Protein AF-A0A412B176-F1 (afdb_monomer)

Solvent-accessible s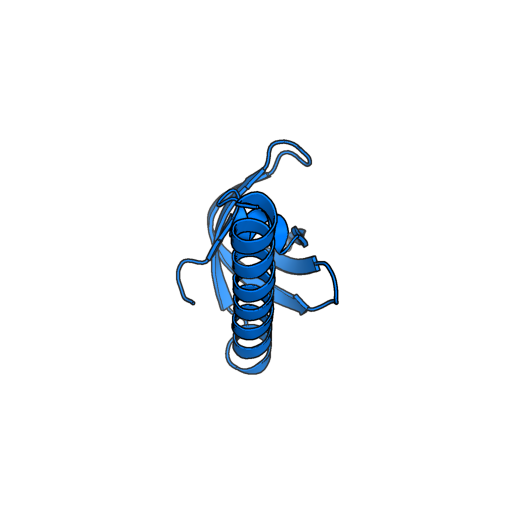urface area (backbone atoms only — not comparable to full-atom values): 5070 Å² total; per-residue (Å²): 136,62,67,67,57,54,55,48,52,52,52,56,47,50,50,49,53,52,48,52,54,53,50,35,50,73,75,55,33,67,39,34,29,35,33,61,39,78,82,70,78,41,80,40,76,75,40,63,31,33,47,76,44,82,56,99,67,35,36,28,35,34,36,55,85,80,81,52,79,44,77,46,80,42,49,58,64,39,44,75,72,60,38,29,44,69,74,76,119

Secondary structure (DSSP, 8-state):
--HHHHHHHHHHHHHHHHHHHHHHHHH--EEEEEEEEETTEEEEEEEEEEEEEE-SSEEEEEE-TTSS-EEEEEEHHHHHTTSEEETT-

Mean predicted aligned error: 5.35 Å

pLDDT: mean 89.29, std 10.83, range [51.75, 97.88]

Radius of gyration: 13.68 Å; Cα contacts (8 Å, |Δi|>4): 137; chains: 1; bounding box: 24×22×48 Å

Structure (mmCIF, N/CA/C/O backbone):
data_AF-A0A412B176-F1
#
_entry.id   AF-A0A412B176-F1
#
loop_
_atom_site.group_PDB
_atom_site.id
_atom_site.type_symbol
_atom_site.label_atom_id
_atom_site.label_alt_id
_atom_site.label_comp_id
_atom_site.label_asym_id
_atom_site.label_entity_id
_atom_site.label_seq_id
_atom_site.pdbx_PDB_ins_code
_atom_site.Cartn_x
_atom_site.Cartn_y
_atom_site.Cartn_z
_atom_site.occupancy
_atom_site.B_iso_or_equiv
_atom_site.auth_seq_id
_atom_site.auth_comp_id
_atom_site.auth_asym_id
_atom_site.auth_atom_id
_atom_site.pdbx_PDB_model_num
ATOM 1 N N . MET A 1 1 ? 8.637 6.647 -32.673 1.00 51.75 1 MET A N 1
ATOM 2 C CA . MET A 1 1 ? 9.351 5.577 -31.932 1.00 51.75 1 MET A CA 1
ATOM 3 C C . MET A 1 1 ? 9.742 6.015 -30.509 1.00 51.75 1 MET A C 1
ATOM 5 O O . MET A 1 1 ? 10.763 5.580 -30.003 1.00 51.75 1 MET A O 1
ATOM 9 N N . ILE A 1 2 ? 8.938 6.861 -29.851 1.00 55.97 2 ILE A N 1
ATOM 10 C CA . ILE A 1 2 ? 9.209 7.408 -28.501 1.00 55.97 2 ILE A CA 1
ATOM 11 C C . ILE A 1 2 ? 8.290 6.769 -27.448 1.00 55.97 2 ILE A C 1
ATOM 13 O O . ILE A 1 2 ? 8.668 6.626 -26.292 1.00 55.97 2 ILE A O 1
ATOM 17 N N . GLU A 1 3 ? 7.118 6.297 -27.878 1.00 57.22 3 GLU A N 1
ATOM 18 C CA . GLU A 1 3 ? 6.122 5.625 -27.036 1.00 57.22 3 GLU A CA 1
ATOM 19 C C . GLU A 1 3 ? 6.653 4.306 -26.456 1.00 57.22 3 GLU A C 1
ATOM 21 O O . GLU A 1 3 ? 6.383 3.972 -25.309 1.00 57.22 3 GLU A O 1
ATOM 26 N N . SER A 1 4 ? 7.477 3.578 -27.214 1.00 57.75 4 SER A N 1
ATOM 27 C CA . SER A 1 4 ? 8.041 2.293 -26.782 1.00 57.75 4 SER A CA 1
ATOM 28 C C . SER A 1 4 ? 9.071 2.422 -25.656 1.00 57.75 4 SER A C 1
ATOM 30 O O . SER A 1 4 ? 9.211 1.491 -24.872 1.00 57.75 4 SER A O 1
ATOM 32 N N . VAL A 1 5 ? 9.770 3.558 -25.559 1.00 61.19 5 VAL A N 1
ATOM 33 C CA . VAL A 1 5 ? 10.768 3.799 -24.501 1.00 61.19 5 VAL A CA 1
ATOM 34 C C . VAL A 1 5 ? 10.079 4.189 -23.191 1.00 61.19 5 VAL A C 1
ATOM 36 O O . VAL A 1 5 ? 10.456 3.667 -22.147 1.00 61.19 5 VAL A O 1
ATOM 39 N N . GLY A 1 6 ? 9.027 5.019 -23.255 1.00 63.91 6 GLY A N 1
ATOM 40 C CA . GLY A 1 6 ? 8.202 5.357 -22.086 1.00 63.91 6 GLY A CA 1
ATOM 41 C C . GLY A 1 6 ? 7.4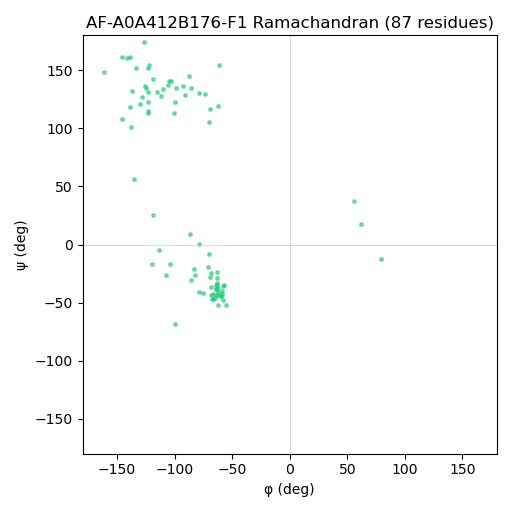65 4.142 -21.512 1.00 63.91 6 GLY A C 1
ATOM 42 O O . GLY A 1 6 ? 7.515 3.885 -20.318 1.00 63.91 6 GLY A O 1
ATOM 43 N N . MET A 1 7 ? 6.886 3.292 -22.367 1.00 63.59 7 MET A N 1
ATOM 44 C CA . MET A 1 7 ? 6.244 2.058 -21.892 1.00 63.59 7 MET A CA 1
ATOM 45 C C . MET A 1 7 ? 7.231 1.084 -21.233 1.00 63.59 7 MET A C 1
ATOM 47 O O . MET A 1 7 ? 6.859 0.362 -20.311 1.00 63.59 7 MET A O 1
ATOM 51 N N . MET A 1 8 ? 8.487 1.041 -21.693 1.00 66.81 8 MET A N 1
ATOM 52 C CA . MET A 1 8 ? 9.519 0.226 -21.052 1.00 66.81 8 MET A CA 1
ATOM 53 C C . MET A 1 8 ? 9.855 0.761 -19.658 1.00 66.81 8 MET A C 1
ATOM 55 O O . MET A 1 8 ? 9.875 -0.038 -18.724 1.00 66.81 8 MET A O 1
ATOM 59 N N . SER A 1 9 ? 10.062 2.076 -19.493 1.00 76.69 9 SER A N 1
ATOM 60 C CA . SER A 1 9 ? 10.337 2.662 -18.171 1.00 76.69 9 SER A CA 1
ATOM 61 C C . SER A 1 9 ? 9.210 2.392 -17.181 1.00 76.69 9 SER A C 1
ATOM 63 O O . SER A 1 9 ? 9.489 1.947 -16.072 1.00 76.69 9 SER A O 1
ATOM 65 N N . ASP A 1 10 ? 7.955 2.525 -17.609 1.00 80.56 10 ASP A N 1
ATOM 66 C CA . ASP A 1 10 ? 6.794 2.318 -16.739 1.00 80.56 10 ASP A CA 1
ATOM 67 C C . ASP A 1 10 ? 6.695 0.864 -16.249 1.00 80.56 10 ASP A C 1
ATOM 69 O O . ASP A 1 10 ? 6.362 0.603 -15.092 1.00 80.56 10 ASP A O 1
ATOM 73 N N . ILE A 1 11 ? 7.025 -0.109 -17.109 1.00 83.25 11 ILE A N 1
ATOM 74 C CA . ILE A 1 11 ? 7.062 -1.530 -16.733 1.00 83.25 11 ILE A CA 1
ATOM 75 C C . ILE A 1 11 ? 8.162 -1.783 -15.695 1.00 83.25 11 ILE A C 1
ATOM 77 O O . ILE A 1 11 ? 7.903 -2.456 -14.693 1.00 83.25 11 ILE A O 1
ATOM 81 N N . TYR A 1 12 ? 9.362 -1.234 -15.911 1.00 84.06 12 TYR A N 1
ATOM 82 C CA . TYR A 1 12 ? 10.476 -1.371 -14.969 1.00 84.06 12 TYR A CA 1
ATOM 83 C C . TYR A 1 12 ? 10.179 -0.698 -13.622 1.00 84.06 12 TYR A C 1
ATOM 85 O O . TYR A 1 12 ? 10.533 -1.238 -12.573 1.00 84.06 12 TYR A O 1
ATOM 93 N N . GLU A 1 13 ? 9.520 0.459 -13.615 1.00 89.19 13 GLU A N 1
ATOM 94 C CA . GLU A 1 13 ? 9.113 1.143 -12.384 1.00 89.19 13 GLU A CA 1
ATOM 95 C C . GLU A 1 13 ? 8.026 0.368 -11.639 1.00 89.19 13 GLU A C 1
ATOM 97 O O . GLU A 1 13 ? 8.135 0.153 -10.430 1.00 89.19 13 GLU A O 1
ATOM 102 N N . LEU A 1 14 ? 7.022 -0.149 -12.351 1.00 93.00 14 LEU A N 1
ATOM 103 C CA . LEU A 1 14 ? 5.971 -0.964 -11.746 1.00 93.00 14 LEU A CA 1
ATOM 104 C C . LEU A 1 14 ? 6.531 -2.249 -11.118 1.00 93.00 14 LEU A C 1
ATOM 106 O O . LEU A 1 14 ? 6.064 -2.685 -10.061 1.00 93.00 14 LEU A O 1
ATOM 110 N N . GLU A 1 15 ? 7.530 -2.868 -11.749 1.00 92.62 15 GLU A N 1
ATOM 111 C CA . GLU A 1 15 ? 8.216 -4.041 -11.205 1.00 92.62 15 GLU A CA 1
ATOM 112 C C . GLU A 1 15 ? 9.012 -3.700 -9.938 1.00 92.62 15 GLU A C 1
ATOM 114 O O . GLU A 1 15 ? 8.896 -4.415 -8.940 1.00 92.62 15 GLU A O 1
ATOM 119 N N . GLN A 1 16 ? 9.717 -2.565 -9.918 1.00 93.38 16 GLN A N 1
ATOM 120 C CA . GLN A 1 16 ? 10.400 -2.076 -8.716 1.00 93.38 16 GLN A CA 1
ATOM 121 C C . GLN A 1 16 ? 9.424 -1.774 -7.574 1.00 93.38 16 GLN A C 1
ATOM 123 O O . GLN A 1 16 ? 9.676 -2.167 -6.436 1.00 93.38 16 GLN A O 1
ATOM 128 N N . ILE A 1 17 ? 8.288 -1.132 -7.864 1.00 95.12 17 ILE A N 1
ATOM 129 C CA . ILE A 1 17 ? 7.232 -0.867 -6.876 1.00 95.12 17 ILE A CA 1
ATOM 130 C C . ILE A 1 17 ? 6.738 -2.188 -6.269 1.00 95.12 17 ILE A C 1
ATOM 132 O O . ILE A 1 17 ? 6.669 -2.330 -5.045 1.00 95.12 17 ILE A O 1
ATOM 136 N N . ARG A 1 18 ? 6.439 -3.188 -7.110 1.00 95.94 18 ARG A N 1
ATOM 137 C CA . ARG A 1 18 ? 6.023 -4.523 -6.650 1.00 95.94 18 ARG A CA 1
ATOM 138 C C . ARG A 1 18 ? 7.083 -5.183 -5.781 1.00 95.94 18 ARG A C 1
ATOM 140 O O . ARG A 1 18 ? 6.732 -5.770 -4.755 1.00 95.94 18 ARG A O 1
ATOM 147 N N . GLN A 1 19 ? 8.348 -5.108 -6.187 1.00 95.38 19 GLN A N 1
ATOM 148 C CA . GLN A 1 19 ? 9.456 -5.696 -5.446 1.00 95.38 19 GLN A CA 1
ATOM 149 C C . GLN A 1 19 ? 9.585 -5.055 -4.066 1.00 95.38 19 GLN A C 1
ATOM 151 O O . GLN A 1 19 ? 9.532 -5.779 -3.074 1.00 95.38 19 GLN A O 1
ATOM 156 N N . ARG A 1 20 ? 9.644 -3.720 -3.992 1.00 95.44 20 ARG A N 1
ATOM 157 C CA . ARG A 1 20 ? 9.743 -2.984 -2.725 1.00 95.44 20 ARG A CA 1
ATOM 158 C C . ARG A 1 20 ? 8.601 -3.352 -1.781 1.00 95.44 20 ARG A C 1
ATOM 160 O O . ARG A 1 20 ? 8.850 -3.790 -0.662 1.00 95.44 20 ARG A O 1
ATOM 167 N N . ILE A 1 21 ? 7.349 -3.283 -2.245 1.00 96.62 21 ILE A N 1
ATOM 168 C CA . ILE A 1 21 ? 6.174 -3.653 -1.432 1.00 96.62 21 ILE A CA 1
ATOM 169 C C . ILE A 1 21 ? 6.261 -5.111 -0.959 1.00 96.62 21 ILE A C 1
ATOM 171 O O . ILE A 1 21 ? 5.940 -5.413 0.190 1.00 96.62 21 ILE A O 1
ATOM 175 N N . SER A 1 22 ? 6.722 -6.022 -1.821 1.00 96.88 22 SER A N 1
ATOM 176 C CA . SER A 1 22 ? 6.892 -7.437 -1.470 1.00 96.88 22 SER A CA 1
ATOM 177 C C . SER A 1 22 ? 8.005 -7.666 -0.446 1.00 96.88 22 SER A C 1
ATOM 179 O O . SER A 1 22 ? 7.897 -8.567 0.383 1.00 96.88 22 SER A O 1
ATOM 181 N N . GLU A 1 23 ? 9.095 -6.906 -0.514 1.00 96.62 23 GLU A N 1
ATOM 182 C CA . GLU A 1 23 ? 10.183 -6.946 0.465 1.00 96.62 23 GLU A CA 1
ATOM 183 C C . GLU A 1 23 ? 9.708 -6.407 1.812 1.00 96.62 23 GLU A C 1
ATOM 185 O O . GLU A 1 23 ? 9.874 -7.085 2.825 1.00 96.62 23 GLU A O 1
ATOM 190 N N . ARG A 1 24 ? 9.024 -5.257 1.811 1.00 96.38 24 ARG A N 1
ATOM 191 C CA . ARG A 1 24 ? 8.456 -4.649 3.018 1.00 96.38 24 ARG A CA 1
ATOM 192 C C . ARG A 1 24 ? 7.447 -5.567 3.700 1.00 96.38 24 ARG A C 1
ATOM 194 O O . ARG A 1 24 ? 7.545 -5.787 4.898 1.00 96.38 24 ARG A O 1
ATOM 201 N N . TYR A 1 25 ? 6.551 -6.196 2.939 1.00 96.94 25 TYR A N 1
ATOM 202 C CA . TYR A 1 25 ? 5.601 -7.179 3.470 1.00 96.94 25 TYR A CA 1
ATOM 203 C C . TYR A 1 25 ? 6.276 -8.356 4.195 1.00 96.94 25 TYR A C 1
ATOM 205 O O . TYR A 1 25 ? 5.736 -8.866 5.173 1.00 96.94 25 TYR A O 1
ATOM 213 N N . ARG A 1 26 ? 7.451 -8.800 3.724 1.00 96.56 26 ARG A N 1
ATOM 214 C CA . ARG A 1 26 ? 8.182 -9.933 4.317 1.00 96.56 26 ARG A CA 1
ATOM 215 C C . ARG A 1 26 ? 9.023 -9.553 5.536 1.00 96.56 26 ARG A C 1
ATOM 217 O O . ARG A 1 26 ? 9.302 -10.437 6.340 1.00 96.56 26 ARG A O 1
ATOM 224 N N . SER A 1 27 ? 9.468 -8.301 5.639 1.00 95.56 27 SER A N 1
ATOM 225 C CA . SER A 1 27 ? 10.358 -7.835 6.708 1.00 95.56 27 SER A CA 1
ATOM 226 C C . SER A 1 27 ? 9.600 -7.107 7.819 1.00 95.56 27 SER A C 1
ATOM 228 O O . SER A 1 27 ? 9.491 -7.623 8.927 1.00 95.56 27 SER A O 1
ATOM 230 N N . ASP A 1 28 ? 9.056 -5.933 7.514 1.00 95.50 28 ASP A N 1
ATOM 231 C CA . ASP A 1 28 ? 8.230 -5.117 8.400 1.00 95.50 28 ASP A CA 1
ATOM 232 C C . ASP A 1 28 ? 7.049 -4.551 7.599 1.00 95.50 28 ASP A C 1
ATOM 234 O O . ASP A 1 28 ? 7.215 -3.578 6.860 1.00 95.50 28 ASP A O 1
ATOM 238 N N . PRO A 1 29 ? 5.842 -5.128 7.720 1.00 95.69 29 PRO A N 1
ATOM 239 C CA . PRO A 1 29 ? 4.708 -4.736 6.893 1.00 95.69 29 PRO A CA 1
ATOM 240 C C . PRO A 1 29 ? 4.164 -3.341 7.227 1.00 95.69 29 PRO A C 1
ATOM 242 O O . PRO A 1 29 ? 3.290 -2.858 6.507 1.00 95.69 29 PRO A O 1
ATOM 245 N N . ASN A 1 30 ? 4.629 -2.699 8.301 1.00 95.50 30 ASN A N 1
ATOM 246 C CA . ASN A 1 30 ? 4.141 -1.392 8.719 1.00 95.50 30 ASN A CA 1
ATOM 247 C C . ASN A 1 30 ? 4.749 -0.280 7.866 1.00 95.50 30 ASN A C 1
ATOM 249 O O . ASN A 1 30 ? 5.966 -0.211 7.695 1.00 95.50 30 ASN A O 1
ATOM 253 N N . ILE A 1 31 ? 3.898 0.606 7.360 1.00 94.88 31 ILE A N 1
ATOM 254 C CA . ILE A 1 31 ? 4.268 1.770 6.551 1.00 94.88 31 ILE A CA 1
ATOM 255 C C . ILE A 1 31 ? 3.326 2.936 6.845 1.00 94.88 31 ILE A C 1
ATOM 257 O O . ILE A 1 31 ? 2.205 2.747 7.318 1.00 94.88 31 ILE A O 1
ATOM 261 N N . ARG A 1 32 ? 3.742 4.150 6.504 1.00 95.44 32 ARG A N 1
ATOM 262 C CA . ARG A 1 32 ? 2.869 5.316 6.391 1.00 95.44 32 ARG A CA 1
ATOM 263 C C . ARG A 1 32 ? 2.589 5.596 4.928 1.00 95.44 32 ARG A C 1
ATOM 265 O O . ARG A 1 32 ? 3.483 5.490 4.088 1.00 95.44 32 ARG A O 1
ATOM 272 N N . ILE A 1 33 ? 1.350 5.969 4.633 1.00 94.75 33 ILE A N 1
ATOM 273 C CA . ILE A 1 33 ? 0.930 6.236 3.260 1.00 94.75 33 ILE A CA 1
ATOM 274 C C . ILE A 1 33 ? 0.134 7.529 3.131 1.00 94.75 33 ILE A C 1
ATOM 276 O O . ILE A 1 33 ? -0.591 7.933 4.049 1.00 94.75 33 ILE A O 1
ATOM 280 N N . ASN A 1 34 ? 0.229 8.129 1.948 1.00 95.50 34 ASN A N 1
ATOM 281 C CA . ASN A 1 34 ? -0.765 9.058 1.430 1.00 95.50 34 ASN A CA 1
ATOM 282 C C . ASN A 1 34 ? -1.580 8.350 0.348 1.00 95.50 34 ASN A C 1
ATOM 284 O O . ASN A 1 34 ? -1.034 7.590 -0.446 1.00 95.50 34 ASN A O 1
ATOM 288 N N . VAL A 1 35 ? -2.884 8.604 0.310 1.00 94.50 35 VAL A N 1
ATOM 289 C CA . VAL A 1 35 ? -3.786 8.109 -0.734 1.00 94.50 35 VAL A CA 1
ATOM 290 C C . VAL A 1 35 ? -4.712 9.243 -1.138 1.00 94.50 35 VAL A C 1
ATOM 292 O O . VAL A 1 35 ? -5.300 9.895 -0.274 1.00 94.50 35 VAL A O 1
ATOM 295 N N . SER A 1 36 ? -4.868 9.465 -2.439 1.00 95.06 36 SER A N 1
ATOM 296 C CA . SER A 1 36 ? -5.768 10.467 -3.009 1.00 95.06 36 SER A CA 1
ATOM 297 C C . SER A 1 36 ? -6.556 9.890 -4.187 1.00 95.06 36 SER A C 1
ATOM 299 O O . SER A 1 36 ? -6.555 10.419 -5.297 1.00 95.06 36 SER A O 1
ATOM 301 N N . LEU A 1 37 ? -7.269 8.791 -3.936 1.00 93.19 37 LEU A N 1
ATOM 302 C CA . LEU A 1 37 ? -8.060 8.108 -4.954 1.00 93.19 37 LEU A CA 1
ATOM 303 C C . LEU A 1 37 ? -9.449 8.728 -5.085 1.00 93.19 37 LEU A C 1
ATOM 305 O O . LEU A 1 37 ? -10.162 8.957 -4.103 1.00 93.19 37 LEU A O 1
ATOM 309 N N . ARG A 1 38 ? -9.870 8.943 -6.333 1.00 88.00 38 ARG A N 1
ATOM 310 C CA . ARG A 1 38 ? -11.223 9.426 -6.647 1.00 88.00 38 ARG A CA 1
ATOM 311 C C . ARG A 1 38 ? -12.241 8.288 -6.753 1.00 88.00 38 ARG A C 1
ATOM 313 O O . ARG A 1 38 ? -13.414 8.514 -6.458 1.00 88.00 38 ARG A O 1
ATOM 320 N N . GLN A 1 39 ? -11.821 7.092 -7.177 1.00 83.44 39 GLN A N 1
ATOM 321 C CA . GLN A 1 39 ? -12.676 5.911 -7.359 1.00 83.44 39 GLN A CA 1
ATOM 322 C C . GLN A 1 39 ? -11.906 4.615 -7.026 1.00 83.44 39 GLN A C 1
ATOM 324 O O . GLN A 1 39 ? -11.057 4.212 -7.814 1.00 83.44 39 GLN A O 1
ATOM 329 N N . PRO A 1 40 ? -12.201 3.937 -5.900 1.00 83.44 40 PRO A N 1
ATOM 330 C CA . PRO A 1 40 ? -13.096 4.376 -4.827 1.00 83.44 40 PRO A CA 1
ATOM 331 C C . PRO A 1 40 ? -12.593 5.672 -4.173 1.00 83.44 40 PRO A C 1
ATOM 333 O O . PRO A 1 40 ? -11.402 5.965 -4.202 1.00 83.44 40 PRO A O 1
ATOM 336 N N . LYS A 1 41 ? -13.500 6.461 -3.583 1.00 89.81 41 LYS A N 1
ATOM 337 C CA . LYS A 1 41 ? -13.113 7.685 -2.871 1.00 89.81 41 LYS A CA 1
ATOM 338 C C . LYS A 1 41 ? -12.375 7.306 -1.588 1.00 89.81 41 LYS A C 1
ATOM 340 O O . LYS A 1 41 ? -13.006 6.867 -0.627 1.00 89.81 41 LYS A O 1
ATOM 345 N N . LEU A 1 42 ? -11.059 7.486 -1.580 1.00 91.25 42 LEU A N 1
ATOM 346 C CA . LEU A 1 42 ? -10.199 7.193 -0.440 1.00 91.25 42 LEU A CA 1
ATOM 347 C C . LEU A 1 42 ? -9.160 8.301 -0.306 1.00 91.25 42 LEU A C 1
ATOM 349 O O . LEU A 1 42 ? -8.356 8.521 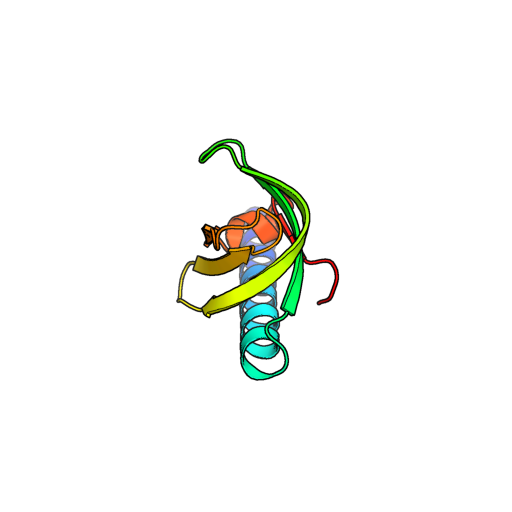-1.207 1.00 91.25 42 LEU A O 1
ATOM 353 N N . HIS A 1 43 ? -9.198 8.986 0.834 1.00 92.88 43 HIS A N 1
ATOM 354 C CA . HIS A 1 43 ? -8.224 10.005 1.185 1.00 92.88 43 HIS A CA 1
ATOM 355 C C . HIS A 1 43 ? -7.582 9.641 2.512 1.00 92.88 43 HIS A C 1
ATOM 357 O O . HIS A 1 43 ? -8.251 9.655 3.545 1.00 92.88 43 HIS A O 1
ATOM 363 N N . LEU A 1 44 ? -6.295 9.322 2.462 1.00 91.94 44 LEU A N 1
ATOM 364 C CA . LEU A 1 44 ? -5.462 9.061 3.626 1.00 91.94 44 LEU A CA 1
ATOM 365 C C . LEU A 1 44 ? -4.295 10.037 3.563 1.00 91.94 44 LEU A C 1
ATOM 367 O O . LEU A 1 44 ? -3.676 10.195 2.515 1.00 91.94 44 LEU A O 1
ATOM 371 N N . ASN A 1 45 ? -4.009 10.716 4.667 1.00 94.44 45 ASN A N 1
ATOM 372 C CA . ASN A 1 45 ? -2.852 11.591 4.760 1.00 94.44 45 ASN A CA 1
ATOM 373 C C . ASN A 1 45 ? -1.996 11.146 5.933 1.00 94.44 45 ASN A C 1
ATOM 375 O O . ASN A 1 45 ? -2.426 11.227 7.084 1.00 94.44 45 ASN A O 1
ATOM 379 N N . ASN A 1 46 ? -0.792 10.682 5.614 1.00 94.19 46 ASN A N 1
ATOM 380 C CA . ASN A 1 46 ? 0.222 10.316 6.581 1.00 94.19 46 ASN A CA 1
ATOM 381 C C . ASN A 1 46 ? -0.262 9.265 7.600 1.00 94.19 46 ASN A C 1
ATOM 383 O O . ASN A 1 46 ? 0.055 9.338 8.792 1.00 94.19 46 ASN A O 1
ATOM 387 N N . VAL A 1 47 ? -1.070 8.312 7.123 1.00 93.00 47 VAL A N 1
ATOM 388 C CA . VAL A 1 47 ? -1.754 7.317 7.959 1.00 93.00 47 VAL A CA 1
ATOM 389 C C . VAL A 1 47 ? -0.872 6.076 8.104 1.00 93.00 47 VAL A C 1
ATOM 391 O O . VAL A 1 47 ? -0.424 5.548 7.083 1.00 93.00 47 VAL A O 1
ATOM 394 N N . PRO A 1 48 ? -0.618 5.590 9.336 1.00 94.12 48 PRO A N 1
ATOM 395 C CA . PRO A 1 48 ? 0.073 4.327 9.551 1.00 94.12 48 PRO A CA 1
ATOM 396 C C . PRO A 1 48 ? -0.849 3.147 9.223 1.00 94.12 48 PRO A C 1
ATOM 398 O O . PRO A 1 48 ? -1.972 3.056 9.723 1.00 94.12 48 PRO A O 1
ATOM 401 N N . VAL A 1 49 ? -0.356 2.228 8.400 1.00 94.94 49 VAL A N 1
ATOM 402 C CA . VAL A 1 49 ? -1.066 1.023 7.962 1.00 94.94 49 VAL A CA 1
ATOM 403 C C . VAL A 1 49 ? -0.121 -0.175 7.948 1.00 94.94 49 VAL A C 1
ATOM 405 O O . VAL A 1 49 ? 1.099 -0.018 7.897 1.00 94.94 49 VAL A O 1
ATOM 408 N N . ALA A 1 50 ? -0.682 -1.381 7.944 1.00 96.00 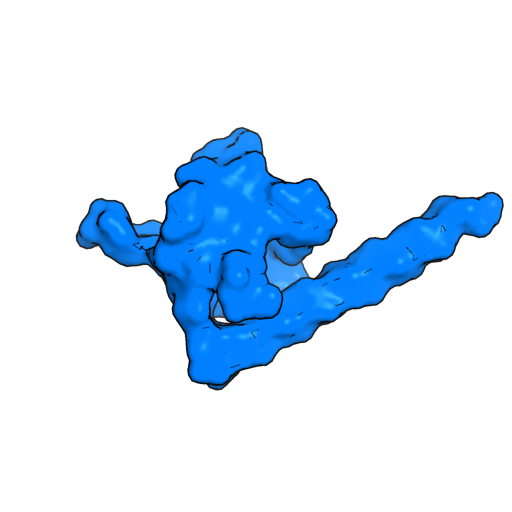50 ALA A N 1
ATOM 409 C CA . ALA A 1 50 ? 0.075 -2.608 7.720 1.00 96.00 50 ALA A CA 1
ATOM 410 C C . ALA A 1 50 ? -0.278 -3.212 6.358 1.00 96.00 50 ALA A C 1
ATOM 412 O O . ALA A 1 50 ? -1.458 -3.354 6.035 1.00 96.00 50 ALA A O 1
ATOM 413 N N . ILE A 1 51 ? 0.722 -3.613 5.572 1.00 97.06 51 ILE A N 1
ATOM 414 C CA . ILE A 1 51 ? 0.513 -4.438 4.378 1.00 97.06 51 ILE A CA 1
ATOM 415 C C . ILE A 1 51 ? 0.075 -5.831 4.846 1.00 97.06 51 ILE A C 1
ATOM 417 O O . ILE A 1 51 ? 0.824 -6.540 5.512 1.00 97.06 51 ILE A O 1
ATOM 421 N N . THR A 1 52 ? -1.142 -6.238 4.498 1.00 97.25 52 THR A N 1
ATOM 422 C CA . THR A 1 52 ? -1.733 -7.516 4.929 1.00 97.25 52 THR A CA 1
ATOM 423 C C . THR A 1 52 ? -1.738 -8.578 3.832 1.00 97.25 52 THR A C 1
ATOM 425 O O . THR A 1 52 ? -1.842 -9.767 4.134 1.00 97.25 52 THR A O 1
ATOM 428 N N . GLY A 1 53 ? -1.552 -8.184 2.569 1.00 97.56 53 GLY A N 1
ATOM 429 C CA . GLY A 1 53 ? -1.468 -9.112 1.445 1.00 97.56 53 GLY A CA 1
ATOM 430 C C . GLY A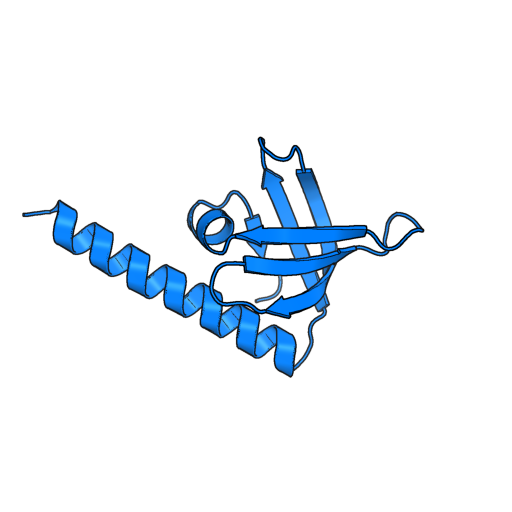 1 53 ? -0.820 -8.492 0.212 1.00 97.56 53 GLY A C 1
ATOM 431 O O . GLY A 1 53 ? -0.956 -7.300 -0.047 1.00 97.56 53 GLY A O 1
ATOM 432 N N . VAL A 1 54 ? -0.125 -9.312 -0.570 1.00 97.88 54 VAL A N 1
ATOM 433 C CA . VAL A 1 54 ? 0.562 -8.913 -1.805 1.00 97.88 54 VAL A CA 1
ATOM 434 C C . VAL A 1 54 ? 0.144 -9.888 -2.900 1.00 97.88 54 VAL A C 1
ATOM 436 O O . VAL A 1 54 ? 0.347 -11.095 -2.774 1.00 97.88 54 VAL A O 1
ATOM 439 N N . TYR A 1 55 ? -0.459 -9.372 -3.968 1.00 96.69 55 TYR A N 1
ATOM 440 C CA . TYR A 1 55 ? -0.968 -10.156 -5.091 1.00 96.69 55 TYR A CA 1
ATOM 441 C C . TYR A 1 55 ? -0.394 -9.631 -6.404 1.00 96.69 55 TYR A C 1
ATOM 443 O O . TYR A 1 55 ? 0.275 -8.609 -6.454 1.00 96.69 55 TYR A O 1
ATOM 451 N N . ARG A 1 56 ? -0.676 -10.314 -7.514 1.00 93.56 56 ARG A N 1
ATOM 452 C CA . ARG A 1 56 ? -0.106 -9.953 -8.821 1.00 93.56 56 ARG A CA 1
ATOM 453 C C . ARG A 1 56 ? -0.430 -8.517 -9.273 1.00 93.56 56 ARG A C 1
ATOM 455 O O . ARG A 1 56 ? 0.395 -7.889 -9.931 1.00 93.56 56 ARG A O 1
ATOM 462 N N . HIS A 1 57 ? -1.625 -8.017 -8.957 1.00 93.75 57 HIS A N 1
ATOM 463 C CA . HIS A 1 57 ? -2.132 -6.735 -9.474 1.00 93.75 57 HIS A CA 1
ATOM 464 C C . HIS A 1 57 ? -2.433 -5.696 -8.393 1.00 93.75 57 HIS A C 1
ATOM 466 O O . HIS A 1 57 ? -2.536 -4.513 -8.704 1.00 93.75 57 HIS A O 1
ATOM 472 N N . ILE A 1 58 ? -2.550 -6.135 -7.143 1.00 96.44 58 ILE A N 1
ATOM 473 C CA . ILE A 1 58 ? -2.924 -5.299 -6.008 1.00 96.44 58 ILE A CA 1
ATOM 474 C C . ILE A 1 58 ? -2.120 -5.696 -4.776 1.00 96.44 58 ILE A C 1
ATOM 476 O O . ILE A 1 58 ? -1.655 -6.832 -4.666 1.00 96.44 58 ILE A O 1
ATOM 480 N N . PHE A 1 59 ? -2.060 -4.795 -3.810 1.00 97.44 59 PHE A N 1
ATOM 481 C CA . PHE A 1 59 ? -1.676 -5.099 -2.440 1.00 97.44 59 PHE A CA 1
ATOM 482 C C . PHE A 1 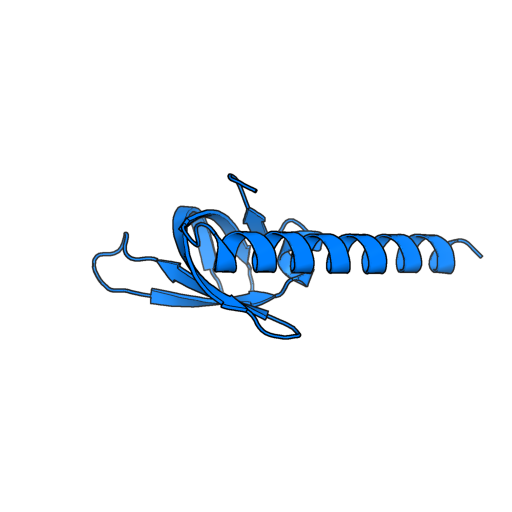59 ? -2.798 -4.668 -1.495 1.00 97.44 59 PHE A C 1
ATOM 484 O O . PHE A 1 59 ? -3.604 -3.793 -1.811 1.00 97.44 59 PHE A O 1
ATOM 491 N N . GLN A 1 60 ? -2.894 -5.342 -0.358 1.00 97.44 60 GLN A N 1
ATOM 492 C CA . GLN A 1 60 ? -3.869 -5.052 0.678 1.00 97.44 60 GLN A CA 1
ATOM 493 C C . GLN A 1 60 ? -3.182 -4.372 1.844 1.00 97.44 60 GLN A C 1
ATOM 495 O O . GLN A 1 60 ? -2.114 -4.801 2.281 1.00 97.44 60 GLN A O 1
ATOM 500 N N . ILE A 1 61 ? -3.833 -3.346 2.367 1.00 95.81 61 ILE A N 1
ATOM 501 C CA . ILE A 1 61 ? -3.434 -2.667 3.589 1.00 95.81 61 ILE A CA 1
ATOM 502 C C . ILE A 1 61 ? -4.566 -2.722 4.603 1.00 95.81 61 ILE A C 1
ATOM 504 O O . ILE A 1 61 ? -5.738 -2.822 4.233 1.00 95.81 61 ILE A O 1
ATOM 508 N N . GLU A 1 62 ? -4.217 -2.630 5.875 1.00 95.56 62 GLU A N 1
ATOM 509 C CA . GLU A 1 62 ? -5.161 -2.448 6.968 1.00 95.56 62 GLU A CA 1
ATOM 510 C C . GLU A 1 62 ? -4.790 -1.186 7.752 1.00 95.56 62 GLU A C 1
ATOM 512 O O . GLU A 1 62 ? -3.662 -1.065 8.234 1.00 95.56 62 GLU A O 1
ATOM 517 N N . GLU A 1 63 ? -5.729 -0.242 7.865 1.00 90.56 63 GLU A N 1
ATOM 518 C CA . GLU A 1 63 ? -5.633 0.857 8.829 1.00 90.56 63 GLU A CA 1
ATOM 519 C C . GLU A 1 63 ? -6.339 0.460 10.125 1.00 90.56 63 GLU A C 1
ATOM 521 O O . GLU A 1 63 ? -7.448 -0.073 10.108 1.00 90.56 63 GLU A O 1
ATOM 526 N N . THR A 1 64 ? -5.720 0.750 11.264 1.00 84.12 64 THR A N 1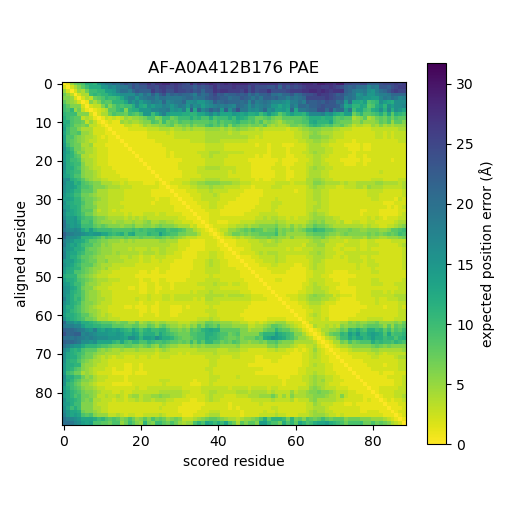
ATOM 527 C CA . THR A 1 64 ? -6.325 0.556 12.594 1.00 84.12 64 THR A CA 1
ATOM 528 C C . THR A 1 64 ? -6.576 1.882 13.310 1.00 84.12 64 THR A C 1
ATOM 530 O O . THR A 1 64 ? -7.210 1.915 14.365 1.00 84.12 64 THR A O 1
ATOM 533 N N . SER A 1 65 ? -6.141 3.000 12.717 1.00 75.75 65 SER A N 1
ATOM 534 C CA . SER A 1 65 ? -6.212 4.340 13.308 1.00 75.75 65 SER A CA 1
ATOM 535 C C . SER A 1 65 ? -7.640 4.828 13.562 1.00 75.75 65 SER A C 1
ATOM 537 O O . SER A 1 65 ? -7.847 5.666 14.434 1.00 75.75 65 SER A O 1
ATOM 539 N N . SER A 1 66 ? -8.635 4.302 12.840 1.00 71.38 66 SER A N 1
ATOM 540 C CA . SER A 1 66 ? -10.045 4.675 13.005 1.00 71.38 66 SER A CA 1
ATOM 541 C C . SER A 1 66 ? -10.791 3.868 14.085 1.00 71.38 66 SER A C 1
ATOM 543 O O . SER A 1 66 ? -12.009 3.986 14.207 1.00 71.38 66 SER A O 1
ATOM 545 N N . GLY A 1 67 ? -10.085 3.059 14.889 1.00 76.75 67 GLY A N 1
ATOM 546 C CA . GLY A 1 67 ? -10.655 2.260 15.986 1.00 76.75 67 GLY A CA 1
ATOM 547 C C . GLY A 1 67 ? -11.352 0.969 15.539 1.00 76.75 67 GLY A C 1
ATOM 548 O O . GLY A 1 67 ? -11.606 0.091 16.360 1.00 76.75 67 GLY A O 1
ATOM 549 N N . GLN A 1 68 ? -11.609 0.817 14.238 1.00 82.62 68 GLN A N 1
ATOM 550 C CA . GLN A 1 68 ? -11.983 -0.443 13.604 1.00 82.62 68 GLN A CA 1
ATOM 551 C C . GLN A 1 68 ? -11.012 -0.723 12.455 1.00 82.62 68 GLN A C 1
ATOM 553 O O . GLN A 1 68 ? -10.742 0.194 11.678 1.00 82.62 68 GLN A O 1
ATOM 558 N N . PRO A 1 69 ? -10.498 -1.959 12.322 1.00 88.44 69 PRO A N 1
ATOM 559 C CA . PRO A 1 69 ? -9.617 -2.306 11.220 1.00 88.44 69 PRO A CA 1
ATOM 560 C C . PRO A 1 69 ? -10.365 -2.159 9.892 1.00 88.44 69 PRO A C 1
ATOM 562 O O . PRO A 1 69 ? -11.375 -2.830 9.662 1.00 88.44 69 PRO A O 1
ATOM 565 N N . LYS A 1 70 ? -9.875 -1.285 9.010 1.00 91.56 70 LYS A N 1
ATOM 566 C CA . LYS A 1 70 ? -10.395 -1.142 7.646 1.00 91.56 70 LYS A CA 1
ATOM 567 C C . LYS A 1 70 ? -9.363 -1.624 6.652 1.00 91.56 70 LYS A C 1
ATOM 569 O O . LYS A 1 70 ? -8.216 -1.186 6.667 1.00 91.56 70 LYS A O 1
ATOM 574 N N . ARG A 1 71 ? -9.799 -2.520 5.769 1.00 93.56 71 ARG A N 1
ATOM 575 C CA . ARG A 1 71 ? -8.959 -3.080 4.714 1.00 93.56 71 ARG A CA 1
ATOM 576 C C . ARG A 1 71 ? -9.205 -2.378 3.395 1.00 93.56 71 ARG A C 1
ATOM 578 O O . ARG A 1 71 ? -10.352 -2.206 2.984 1.00 93.56 71 ARG A O 1
ATOM 585 N N . HIS A 1 72 ? -8.118 -2.052 2.713 1.00 93.44 72 HIS A N 1
ATOM 586 C CA . HIS A 1 72 ? -8.144 -1.464 1.382 1.00 93.44 72 HIS A CA 1
ATOM 587 C C . HIS A 1 72 ? -7.297 -2.309 0.438 1.00 93.44 72 HIS A C 1
ATOM 589 O O . HIS A 1 72 ? -6.206 -2.741 0.798 1.00 93.44 72 HIS A O 1
ATOM 595 N N . ALA A 1 73 ? -7.809 -2.545 -0.768 1.00 95.69 73 ALA A N 1
ATOM 596 C CA . ALA A 1 73 ? -7.048 -3.115 -1.870 1.00 95.69 73 ALA A CA 1
ATOM 597 C C . ALA A 1 73 ? -6.619 -1.974 -2.795 1.00 95.69 73 ALA A C 1
ATOM 599 O O . ALA A 1 73 ? -7.470 -1.230 -3.280 1.00 95.69 73 ALA A O 1
ATOM 600 N N . LEU A 1 74 ? -5.315 -1.841 -3.011 1.00 95.44 74 LEU A N 1
ATOM 601 C CA . LEU A 1 74 ? -4.689 -0.750 -3.752 1.00 95.44 74 LEU A CA 1
ATOM 602 C C . LEU A 1 74 ? -3.955 -1.308 -4.970 1.00 95.44 74 LEU A C 1
ATOM 604 O O . LEU A 1 74 ? -3.367 -2.392 -4.890 1.00 95.44 74 LEU A O 1
ATOM 608 N N . GLN A 1 75 ? -3.987 -0.596 -6.098 1.00 95.81 75 GLN A N 1
ATOM 609 C CA . GLN A 1 75 ? -3.275 -1.031 -7.296 1.00 95.81 75 GLN A CA 1
ATOM 610 C C . GLN A 1 75 ? -1.839 -0.516 -7.269 1.00 95.81 75 GLN A C 1
ATOM 612 O O . GLN A 1 75 ? -1.563 0.600 -6.841 1.00 95.81 75 GLN A O 1
ATOM 617 N N . TYR A 1 76 ? -0.905 -1.304 -7.799 1.00 95.56 76 TYR A N 1
ATOM 618 C CA . TYR A 1 76 ? 0.472 -0.829 -7.991 1.00 95.56 76 TYR A CA 1
ATOM 619 C C . TYR A 1 76 ? 0.553 0.346 -8.972 1.00 95.56 76 TYR A C 1
ATOM 621 O O . TYR A 1 76 ? 1.441 1.183 -8.855 1.00 95.56 76 TYR A O 1
ATOM 629 N N . ALA A 1 77 ? -0.380 0.406 -9.926 1.00 93.88 77 ALA A N 1
ATOM 630 C CA . ALA A 1 77 ? -0.471 1.499 -10.884 1.00 93.88 77 ALA A CA 1
ATOM 631 C C . ALA A 1 77 ? -0.775 2.838 -10.198 1.00 93.88 77 ALA A C 1
ATOM 633 O O . ALA A 1 77 ? -0.217 3.845 -10.604 1.00 93.88 77 ALA A O 1
ATOM 634 N N . ASP A 1 78 ? -1.565 2.833 -9.121 1.00 94.06 78 ASP A N 1
ATOM 635 C CA . ASP A 1 78 ? -1.896 4.049 -8.370 1.00 94.06 78 ASP A CA 1
ATOM 636 C C . ASP A 1 78 ? -0.667 4.620 -7.629 1.00 94.06 78 ASP A C 1
ATOM 638 O O . ASP A 1 78 ? -0.594 5.814 -7.349 1.00 94.06 78 ASP A O 1
ATOM 642 N N . VAL A 1 79 ? 0.324 3.772 -7.320 1.00 93.88 79 VAL A N 1
ATOM 643 C CA . VAL A 1 79 ? 1.625 4.207 -6.778 1.00 93.88 79 VAL A CA 1
ATOM 644 C C . VAL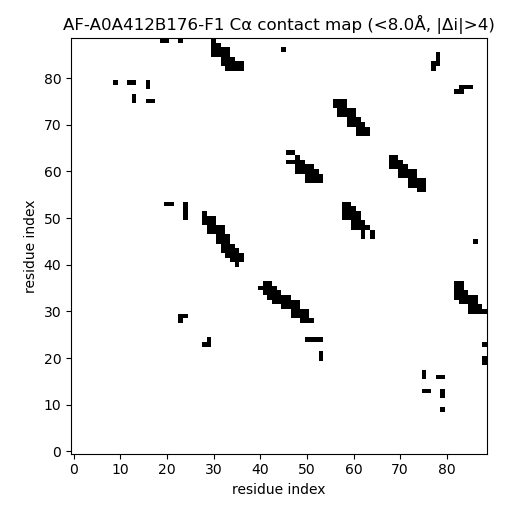 A 1 79 ? 2.480 4.827 -7.883 1.00 93.88 79 VAL A C 1
ATOM 646 O O . VAL A 1 79 ? 3.095 5.868 -7.680 1.00 93.88 79 VAL A O 1
ATOM 649 N N . LEU A 1 80 ? 2.478 4.220 -9.074 1.00 91.88 80 LEU A N 1
ATOM 650 C CA . LEU A 1 80 ? 3.180 4.746 -10.247 1.00 91.88 80 LEU A CA 1
ATOM 651 C C . LEU A 1 80 ? 2.627 6.123 -10.664 1.00 91.88 80 LEU A C 1
ATOM 653 O O . LEU A 1 80 ? 3.391 7.039 -10.962 1.00 91.88 80 LEU A O 1
ATOM 657 N N . THR A 1 81 ? 1.304 6.308 -10.632 1.00 91.31 81 THR A N 1
ATOM 658 C CA . THR A 1 81 ? 0.645 7.590 -10.948 1.00 91.31 81 THR A CA 1
ATOM 659 C C . THR A 1 81 ? 0.697 8.607 -9.809 1.00 91.31 81 THR A C 1
ATOM 661 O O . THR A 1 81 ? 0.207 9.720 -9.986 1.00 91.31 81 THR A O 1
ATOM 664 N N . HIS A 1 82 ? 1.322 8.265 -8.674 1.00 89.50 82 HIS A N 1
ATOM 665 C CA . HIS A 1 82 ? 1.430 9.105 -7.475 1.00 89.50 82 HIS A CA 1
ATOM 666 C C . HIS A 1 82 ? 0.080 9.454 -6.820 1.00 89.50 82 HIS A C 1
ATOM 668 O O . HIS A 1 82 ? -0.002 10.353 -5.984 1.00 89.50 82 HIS A O 1
ATOM 674 N N . ASP A 1 83 ? -0.987 8.716 -7.135 1.00 93.62 83 ASP A N 1
ATOM 675 C CA . ASP A 1 83 ? -2.232 8.774 -6.363 1.00 93.62 83 ASP A CA 1
ATOM 676 C C . ASP A 1 83 ? -2.062 8.115 -4.982 1.00 93.62 83 ASP A C 1
ATOM 678 O O . ASP A 1 83 ? -2.845 8.364 -4.058 1.00 93.62 83 ASP A O 1
ATOM 682 N N . ILE A 1 84 ? -1.029 7.278 -4.838 1.00 94.62 84 ILE A N 1
ATOM 683 C CA . ILE A 1 84 ? -0.592 6.645 -3.598 1.00 94.62 84 ILE A CA 1
ATOM 684 C C . ILE A 1 84 ? 0.898 6.902 -3.400 1.00 94.62 84 ILE A C 1
ATOM 686 O O . ILE A 1 84 ? 1.715 6.555 -4.248 1.00 94.62 84 ILE A O 1
ATOM 690 N N . GLU A 1 85 ? 1.263 7.423 -2.235 1.00 96.00 85 GLU A N 1
ATOM 691 C CA . GLU A 1 85 ? 2.661 7.591 -1.839 1.00 96.00 85 GLU A CA 1
ATOM 692 C C . GLU A 1 85 ? 2.955 6.701 -0.637 1.00 96.00 85 GLU A C 1
ATOM 694 O O . GLU A 1 85 ? 2.224 6.708 0.356 1.00 96.00 85 GLU A O 1
ATOM 699 N N . LEU A 1 86 ? 4.044 5.942 -0.722 1.00 94.19 86 LEU A N 1
ATOM 700 C CA . LEU A 1 86 ? 4.554 5.117 0.365 1.00 94.19 86 LEU A CA 1
ATOM 701 C C . LEU A 1 86 ? 5.715 5.879 1.013 1.00 94.19 86 LEU A C 1
ATOM 703 O O . LEU A 1 86 ? 6.732 6.105 0.366 1.00 94.19 86 LEU A O 1
ATOM 707 N N . LEU A 1 87 ? 5.556 6.318 2.260 1.00 93.06 87 LEU A N 1
ATOM 708 C CA . LEU A 1 87 ? 6.478 7.282 2.878 1.00 93.06 87 LEU A CA 1
ATOM 709 C C . LEU A 1 87 ? 7.740 6.645 3.475 1.00 93.06 87 LEU A C 1
ATOM 711 O O . LEU A 1 87 ? 8.734 7.336 3.676 1.00 93.06 87 LEU A O 1
ATOM 715 N N . ASP A 1 88 ? 7.698 5.344 3.764 1.0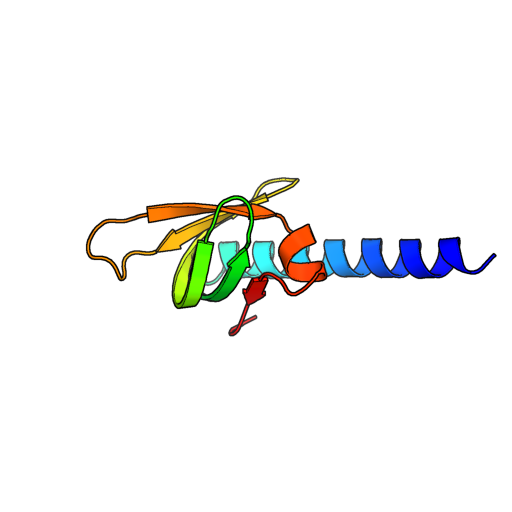0 86.50 88 ASP A N 1
ATOM 716 C CA . ASP A 1 88 ? 8.727 4.648 4.546 1.00 86.50 88 ASP A CA 1
ATOM 717 C C . ASP A 1 88 ? 9.440 3.526 3.761 1.00 86.50 88 ASP A C 1
ATOM 719 O O . ASP A 1 88 ? 9.905 2.558 4.375 1.00 86.50 88 ASP A O 1
ATOM 723 N N . ILE A 1 89 ? 9.492 3.598 2.420 1.00 81.25 89 ILE A N 1
ATOM 724 C CA . ILE A 1 89 ? 9.996 2.524 1.537 1.00 81.25 89 ILE A CA 1
ATOM 725 C C . ILE A 1 89 ? 10.889 3.007 0.387 1.00 81.25 89 ILE A C 1
ATOM 727 O O . ILE A 1 89 ? 10.732 4.162 -0.057 1.00 81.25 89 ILE A O 1
#

InterPro domains:
  IPR009366 Protein Veg [PF06257] (14-86)

Sequence (89 aa):
MIESVGMMSDIYELEQIRQRISERYRSDPNIRINVSLRQPKLHLNNVPVAITGVYRHIFQIEETSSGQPKRHALQYADVLTHDIELLDI

Nearest PDB structures (foldseek):
  4v4n-assembly1_AR  TM=5.845E-01  e=5.310E-01  Methanocaldococcus jannaschii
  7oh3-assembly1_T  TM=6.013E-01  e=5.670E-01  Saccharomyces cerevisiae S288C
  1ib8-assembly1_A  TM=5.015E-01  e=1.514E+00  Streptococcus pneumoniae
  7u32-assembly1_F  TM=4.750E-01  e=1.842E+00  Visna/maedi virus EV1 KV1772
  7aht-assembly1_A  TM=4.353E-01  e=5.984E+00  Bacillus subtilis subsp. subtilis str. 168

Organism: NCBI:txid1535

Foldseek 3Di:
DVVVVVVVVLVVVLVVLLVVCVVCLVPPQWFFKAACDVVVGDGDDRFIWGFPARDPFWTKIWGCPVVDTDIDTGGSVCVVVVNMDTDPD